Protein AF-S5VP77-F1 (afdb_monomer_lite)

pLDDT: mean 95.28, std 4.76, range [58.53, 98.62]

Secondary structure (DSSP, 8-state):
--HHHHHHHHHHHHHIIIIIIII-PPP-GGGGG--SS-S-HHHHHGGGS-HHHHHHHHHHHHHHHHHHHHHS-TTPBPSS--TTS---BHHHHHHHHHHHHHHHHHHHHHHHHHHH-----

Structure (mmCIF, N/CA/C/O backbone):
data_AF-S5VP77-F1
#
_entry.id   AF-S5VP77-F1
#
loop_
_atom_site.group_PDB
_atom_site.id
_atom_site.type_symbol
_atom_site.label_atom_id
_atom_site.label_alt_id
_atom_site.label_comp_id
_atom_site.label_asym_id
_atom_site.label_entity_id
_atom_site.label_seq_id
_atom_site.pdbx_PDB_ins_code
_atom_site.Cartn_x
_atom_site.Cartn_y
_atom_site.Cartn_z
_atom_site.occupancy
_atom_site.B_iso_or_equiv
_atom_site.auth_seq_id
_atom_site.auth_comp_id
_atom_site.auth_asym_id
_atom_site.auth_atom_id
_atom_site.pdbx_PDB_model_num
ATOM 1 N N . MET A 1 1 ? -0.769 8.161 15.433 1.00 84.38 1 MET A N 1
ATOM 2 C CA . MET A 1 1 ? -1.180 6.932 14.725 1.00 84.38 1 MET A CA 1
ATOM 3 C C . MET A 1 1 ? -2.631 6.644 15.083 1.00 84.38 1 MET A C 1
ATOM 5 O O . MET A 1 1 ? -2.944 6.634 16.266 1.00 84.38 1 MET A O 1
ATOM 9 N N . THR A 1 2 ? -3.516 6.514 14.096 1.00 93.38 2 THR A N 1
ATOM 10 C CA . THR A 1 2 ? -4.961 6.269 14.283 1.00 93.38 2 THR A CA 1
ATOM 11 C C . THR A 1 2 ? -5.399 5.111 13.382 1.00 93.38 2 THR A C 1
ATOM 13 O O . THR A 1 2 ? -4.699 4.808 12.418 1.00 93.38 2 THR A O 1
ATOM 16 N N . ILE A 1 3 ? -6.557 4.489 13.651 1.00 94.19 3 ILE A N 1
ATOM 17 C CA . ILE A 1 3 ? -7.118 3.436 12.778 1.00 94.19 3 ILE A CA 1
ATOM 18 C C . ILE A 1 3 ? -7.300 3.964 11.348 1.00 94.19 3 ILE A C 1
ATOM 20 O O . ILE A 1 3 ? -6.833 3.340 10.399 1.00 94.19 3 ILE A O 1
ATOM 24 N N . CYS A 1 4 ? -7.907 5.147 11.191 1.00 96.00 4 CYS A N 1
ATOM 25 C CA . CYS A 1 4 ? -8.087 5.775 9.880 1.00 96.00 4 CYS A CA 1
ATOM 26 C C . CYS A 1 4 ? -6.748 6.044 9.180 1.00 96.00 4 CYS A C 1
ATOM 28 O O . CYS A 1 4 ? -6.612 5.750 7.996 1.00 96.00 4 CYS A O 1
ATOM 30 N N . GLY A 1 5 ? -5.751 6.556 9.910 1.00 96.25 5 GLY A N 1
ATOM 31 C CA . GLY A 1 5 ? -4.417 6.813 9.366 1.00 96.25 5 GLY A CA 1
ATOM 32 C C . GLY A 1 5 ? -3.724 5.541 8.883 1.00 96.25 5 GLY A C 1
ATOM 33 O O . GLY A 1 5 ? -3.148 5.544 7.803 1.00 96.25 5 GLY A O 1
ATOM 34 N N . LEU A 1 6 ? -3.834 4.438 9.630 1.00 96.19 6 LEU A N 1
ATOM 35 C CA . LEU A 1 6 ? -3.260 3.146 9.244 1.00 96.19 6 LEU A CA 1
ATOM 36 C C . LEU A 1 6 ? -3.945 2.553 8.004 1.00 96.19 6 LEU A C 1
ATOM 38 O O . LEU A 1 6 ? -3.256 2.099 7.099 1.00 96.19 6 LEU A O 1
ATOM 42 N N . ILE A 1 7 ? -5.278 2.599 7.920 1.00 96.81 7 ILE A N 1
ATOM 43 C CA . ILE A 1 7 ? -6.014 2.112 6.737 1.00 96.81 7 ILE A CA 1
ATOM 44 C C . ILE A 1 7 ? -5.674 2.952 5.501 1.00 96.81 7 ILE A C 1
ATOM 46 O O . ILE A 1 7 ? -5.415 2.405 4.431 1.00 96.81 7 ILE A O 1
ATOM 50 N N . SER A 1 8 ? -5.629 4.278 5.656 1.00 97.50 8 SER A N 1
ATOM 51 C CA . SER A 1 8 ? -5.218 5.192 4.587 1.00 97.50 8 SER A CA 1
ATOM 52 C C . SER A 1 8 ? -3.795 4.892 4.116 1.00 97.50 8 SER A C 1
ATOM 54 O O . SER A 1 8 ? -3.564 4.739 2.918 1.00 97.50 8 SER A O 1
ATOM 56 N N . HIS A 1 9 ? -2.858 4.713 5.049 1.00 97.25 9 HIS A N 1
ATOM 57 C CA . HIS A 1 9 ? -1.481 4.362 4.726 1.00 97.25 9 HIS A CA 1
ATOM 58 C C . HIS A 1 9 ? -1.383 3.053 3.941 1.00 97.25 9 HIS A C 1
ATOM 60 O O . HIS A 1 9 ? -0.758 3.030 2.887 1.00 97.25 9 HIS A O 1
ATOM 66 N N . LEU A 1 10 ? -2.062 1.986 4.376 1.00 97.12 10 LEU A N 1
ATOM 67 C CA . LEU A 1 10 ? -2.054 0.704 3.662 1.00 97.12 10 LEU A CA 1
ATOM 68 C C . LEU A 1 10 ? -2.572 0.823 2.221 1.00 97.12 10 LEU A C 1
ATOM 70 O O . LEU A 1 10 ? -2.020 0.220 1.301 1.00 97.12 10 LEU A O 1
ATOM 74 N N . ARG A 1 11 ? -3.585 1.661 1.995 1.00 97.56 11 ARG A N 1
ATOM 75 C CA . ARG A 1 11 ? -4.072 1.967 0.646 1.00 97.56 11 ARG A CA 1
ATOM 76 C C . ARG A 1 11 ? -3.022 2.703 -0.187 1.00 97.56 11 ARG A C 1
ATOM 78 O O . ARG A 1 11 ? -2.830 2.389 -1.361 1.00 97.56 11 ARG A O 1
ATOM 85 N N . TRP A 1 12 ? -2.365 3.714 0.371 1.00 97.69 12 TRP A N 1
ATOM 86 C CA . TRP A 1 12 ? -1.416 4.537 -0.384 1.00 97.69 12 TRP A CA 1
ATOM 87 C C . TRP A 1 12 ? -0.042 3.887 -0.555 1.00 97.69 12 TRP A C 1
ATOM 89 O O . TRP A 1 12 ? 0.571 4.101 -1.597 1.00 97.69 12 TRP A O 1
ATOM 99 N N . VAL A 1 13 ? 0.402 3.027 0.363 1.00 97.00 13 VAL A N 1
ATOM 100 C CA . VAL A 1 13 ? 1.641 2.250 0.206 1.00 97.00 13 VAL A CA 1
ATOM 101 C C . VAL A 1 13 ? 1.491 1.197 -0.898 1.00 97.00 13 VAL A C 1
ATOM 103 O O . VAL A 1 13 ? 2.396 1.049 -1.719 1.00 97.00 13 VAL A O 1
ATOM 106 N N . GLU A 1 14 ? 0.318 0.554 -1.022 1.00 97.50 14 GLU A N 1
ATOM 107 C CA . GLU A 1 14 ? 0.004 -0.288 -2.185 1.00 97.50 14 GLU A CA 1
ATOM 108 C C . GLU A 1 14 ? 0.042 0.533 -3.479 1.00 97.50 14 GLU A C 1
ATOM 110 O O . GLU A 1 14 ? 0.659 0.110 -4.455 1.00 97.50 14 GLU A O 1
ATOM 115 N N . HIS A 1 15 ? -0.569 1.723 -3.492 1.00 97.50 15 HIS A N 1
ATOM 116 C CA . HIS A 1 15 ? -0.524 2.604 -4.662 1.00 97.50 15 HIS A CA 1
ATOM 117 C C . HIS A 1 15 ? 0.906 3.002 -5.039 1.00 97.50 15 HIS A C 1
ATOM 119 O O . HIS A 1 15 ? 1.289 2.921 -6.206 1.00 97.50 15 HIS A O 1
ATOM 125 N N . HIS A 1 16 ? 1.709 3.400 -4.055 1.00 97.56 16 HIS A N 1
ATOM 126 C CA . HIS A 1 16 ? 3.087 3.810 -4.268 1.00 97.56 16 HIS A CA 1
ATOM 127 C C . HIS A 1 16 ? 3.901 2.688 -4.912 1.00 97.56 16 HIS A C 1
ATOM 129 O O . HIS A 1 16 ? 4.509 2.874 -5.963 1.00 97.56 16 HIS A O 1
ATOM 135 N N . TRP A 1 17 ? 3.883 1.490 -4.337 1.00 97.81 17 TRP A N 1
ATOM 136 C CA . TRP A 1 17 ? 4.730 0.413 -4.836 1.00 97.81 17 TRP A CA 1
ATOM 137 C C . TRP A 1 17 ? 4.259 -0.175 -6.167 1.00 97.81 17 TRP A C 1
ATOM 139 O O . TRP A 1 17 ? 5.084 -0.561 -6.997 1.00 97.81 17 TRP A O 1
ATOM 149 N N . VAL A 1 18 ? 2.949 -0.209 -6.401 1.00 96.56 18 VAL A N 1
ATOM 150 C CA . VAL A 1 18 ? 2.362 -0.817 -7.599 1.00 96.56 18 VAL A CA 1
ATOM 151 C C . VAL A 1 18 ? 2.295 0.180 -8.753 1.00 96.56 18 VAL A C 1
ATOM 153 O O . VAL A 1 18 ? 2.856 -0.063 -9.820 1.00 96.56 18 VAL A O 1
ATOM 156 N N . GLN A 1 19 ? 1.626 1.315 -8.565 1.00 97.00 19 GLN A N 1
ATOM 157 C CA . GLN A 1 19 ? 1.469 2.309 -9.625 1.00 97.00 19 GLN A CA 1
ATOM 158 C C . GLN A 1 19 ? 2.737 3.145 -9.801 1.00 97.00 19 GLN A C 1
ATOM 160 O O . 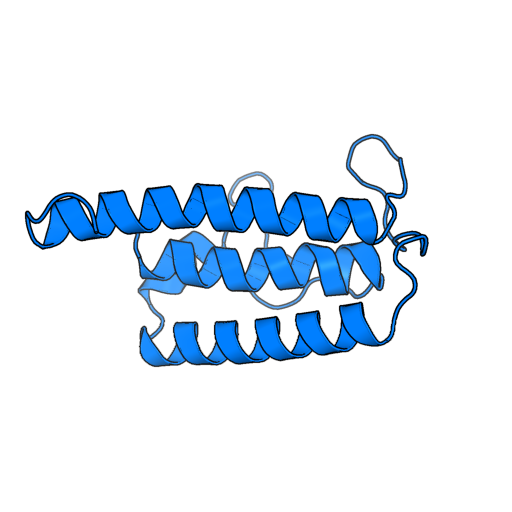GLN A 1 19 ? 3.281 3.222 -10.903 1.00 97.00 19 GLN A O 1
ATOM 165 N N . VAL A 1 20 ? 3.242 3.746 -8.724 1.00 97.56 20 VAL A N 1
ATOM 166 C CA . VAL A 1 20 ? 4.332 4.723 -8.848 1.00 97.56 20 VAL A CA 1
ATOM 167 C C . VAL A 1 20 ? 5.654 4.024 -9.146 1.00 97.56 20 VAL A C 1
ATOM 169 O O . VAL A 1 20 ? 6.306 4.322 -10.146 1.00 97.56 20 VAL A O 1
ATOM 172 N N . MET A 1 21 ? 6.039 3.052 -8.322 1.00 98.12 21 MET A N 1
ATOM 173 C CA . MET A 1 21 ? 7.335 2.387 -8.434 1.00 98.12 21 MET A CA 1
ATOM 174 C C . MET A 1 21 ? 7.355 1.356 -9.560 1.00 98.12 21 MET A C 1
ATOM 176 O O . MET A 1 21 ? 8.192 1.444 -10.465 1.00 98.12 21 MET A O 1
ATOM 180 N N . PHE A 1 22 ? 6.433 0.388 -9.531 1.00 98.25 22 PHE A N 1
ATOM 181 C CA . PHE A 1 22 ? 6.441 -0.711 -10.490 1.00 98.25 22 PHE A CA 1
ATOM 182 C C . PHE A 1 22 ? 5.997 -0.281 -11.893 1.00 98.25 22 PHE A C 1
ATOM 184 O O . PHE A 1 22 ? 6.745 -0.525 -12.839 1.00 98.25 22 PHE A O 1
ATOM 191 N N . LEU A 1 23 ? 4.855 0.402 -12.046 1.00 97.31 23 LEU A N 1
ATOM 192 C CA . LEU A 1 23 ? 4.367 0.864 -13.357 1.00 97.31 23 LEU A CA 1
ATOM 193 C C . LEU A 1 23 ? 4.989 2.183 -13.837 1.00 97.31 23 LEU A C 1
ATOM 195 O O . LEU A 1 23 ? 4.958 2.464 -15.037 1.00 97.31 23 LEU A O 1
ATOM 199 N N . GLY A 1 24 ? 5.583 2.974 -12.943 1.00 97.88 24 GLY A N 1
ATOM 200 C CA . GLY A 1 24 ? 6.176 4.264 -13.294 1.00 97.88 24 GLY A CA 1
ATOM 201 C C . GLY A 1 24 ? 5.171 5.410 -13.400 1.00 97.88 24 GLY A C 1
ATOM 202 O O . GLY A 1 24 ? 5.541 6.474 -13.893 1.00 97.88 24 GLY A O 1
ATOM 203 N N . GLU A 1 25 ? 3.930 5.221 -12.946 1.00 97.56 25 GLU A N 1
ATOM 204 C CA . GLU A 1 25 ? 2.914 6.279 -12.901 1.00 97.56 25 GLU A CA 1
ATOM 205 C C . GLU A 1 25 ? 3.376 7.429 -11.984 1.00 97.56 25 GLU A C 1
ATOM 207 O O . GLU A 1 25 ? 4.269 7.262 -11.147 1.00 97.56 25 GLU A O 1
ATOM 212 N N . GLU A 1 26 ? 2.817 8.622 -12.171 1.00 97.31 26 GLU A N 1
ATOM 213 C CA . GLU A 1 26 ? 3.051 9.731 -11.241 1.00 97.31 26 GLU A CA 1
ATOM 214 C C . GLU A 1 26 ? 2.275 9.500 -9.935 1.00 97.31 26 GLU A C 1
ATOM 216 O O . GLU A 1 26 ? 1.196 8.904 -9.970 1.00 97.31 26 GLU A O 1
ATOM 221 N N . PRO A 1 27 ? 2.798 9.948 -8.778 1.00 95.25 27 PRO A N 1
ATOM 222 C CA . 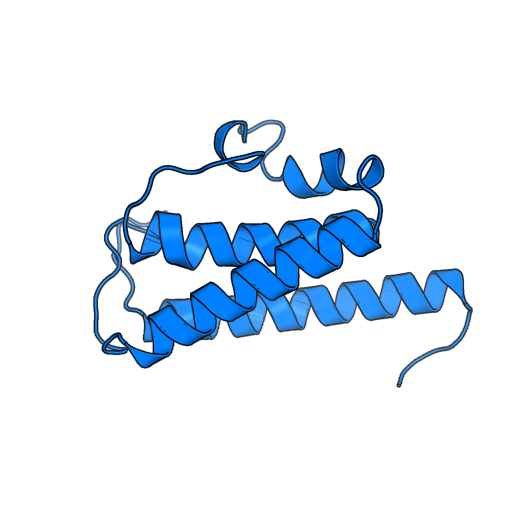PRO A 1 27 ? 2.065 9.865 -7.525 1.00 95.25 27 PRO A CA 1
ATOM 223 C C . PRO A 1 27 ? 0.801 10.724 -7.581 1.00 95.25 27 PRO A C 1
ATOM 225 O O . PRO A 1 27 ? 0.797 11.835 -8.113 1.00 95.25 27 PRO A O 1
ATOM 228 N N . GLU A 1 28 ? -0.270 10.218 -6.980 1.00 94.12 28 GLU A N 1
ATOM 229 C CA . GLU A 1 28 ? -1.561 10.900 -6.907 1.00 94.12 28 GLU A CA 1
ATOM 230 C C . GLU A 1 28 ? -1.983 11.159 -5.455 1.00 94.12 28 GLU A C 1
ATOM 232 O O . GLU A 1 28 ? -1.385 10.657 -4.500 1.00 94.12 28 GLU A O 1
ATOM 237 N N . GLY A 1 29 ? -3.050 11.945 -5.286 1.00 93.88 29 GLY A N 1
ATOM 238 C CA . GLY A 1 29 ? -3.673 12.197 -3.986 1.00 93.88 29 GLY A CA 1
ATOM 239 C C . GLY A 1 29 ? -2.692 12.755 -2.946 1.00 93.88 29 GLY A C 1
ATOM 240 O O . GLY A 1 29 ? -1.909 13.643 -3.283 1.00 93.88 29 GLY A O 1
ATOM 241 N N . PRO A 1 30 ? -2.722 12.278 -1.687 1.00 93.50 30 PRO A N 1
ATOM 242 C CA . PRO A 1 30 ? -1.830 12.759 -0.638 1.00 93.50 30 PRO A CA 1
ATOM 243 C C . PRO A 1 30 ? -0.346 12.579 -0.975 1.00 93.50 30 PRO A C 1
ATOM 245 O O . PRO A 1 30 ? 0.440 13.474 -0.677 1.00 93.50 30 PRO A O 1
ATOM 248 N N . LEU A 1 31 ? 0.044 11.497 -1.662 1.00 92.94 31 LEU A N 1
ATOM 249 C CA . LEU A 1 31 ? 1.452 11.260 -2.008 1.00 92.94 31 LEU A CA 1
ATOM 250 C C . LEU A 1 31 ? 2.010 12.305 -2.980 1.00 92.94 31 LEU A C 1
ATOM 252 O O . LEU A 1 31 ? 3.200 12.597 -2.941 1.00 92.94 31 LEU A O 1
ATOM 256 N N . ALA A 1 32 ? 1.163 12.919 -3.812 1.00 94.75 32 ALA A N 1
ATOM 257 C CA . ALA A 1 32 ? 1.569 14.032 -4.675 1.00 94.75 32 ALA A CA 1
ATOM 258 C C . ALA A 1 32 ? 1.942 15.303 -3.884 1.00 94.75 32 ALA A C 1
ATOM 260 O O . ALA A 1 32 ? 2.517 16.236 -4.441 1.00 94.75 32 ALA A O 1
ATOM 261 N N . THR A 1 33 ? 1.587 15.354 -2.598 1.00 92.88 33 THR A N 1
ATOM 262 C CA . THR A 1 33 ? 1.841 16.483 -1.693 1.00 92.88 33 THR A CA 1
ATOM 263 C C . THR A 1 33 ? 2.839 16.160 -0.582 1.00 92.88 33 THR A C 1
ATOM 265 O O . THR A 1 33 ? 3.056 17.009 0.279 1.00 92.88 33 THR A O 1
ATOM 268 N N . ALA A 1 34 ? 3.432 14.962 -0.592 1.00 92.81 34 ALA A N 1
ATOM 269 C CA . ALA A 1 34 ? 4.422 14.555 0.396 1.00 92.81 34 ALA A CA 1
ATOM 270 C C . ALA A 1 34 ? 5.682 15.430 0.307 1.00 92.81 34 ALA A C 1
ATOM 272 O O . ALA A 1 34 ? 6.146 15.778 -0.783 1.00 92.81 34 ALA A O 1
ATOM 273 N N . THR A 1 35 ? 6.232 15.790 1.462 1.00 93.31 35 THR A N 1
ATOM 274 C CA . THR A 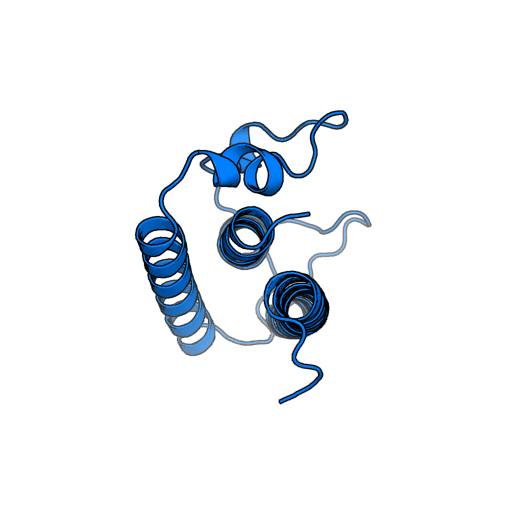1 35 ? 7.456 16.592 1.592 1.00 93.31 35 THR A CA 1
ATOM 275 C C . THR A 1 35 ? 8.374 15.984 2.648 1.00 93.31 35 THR A C 1
ATOM 277 O O . THR A 1 35 ? 7.963 15.101 3.392 1.00 93.31 35 THR A O 1
ATOM 280 N N . ASP A 1 36 ? 9.608 16.481 2.763 1.00 91.31 36 ASP A N 1
ATOM 281 C CA . ASP A 1 36 ? 10.525 16.032 3.823 1.00 91.31 36 ASP A CA 1
ATOM 282 C C . ASP A 1 36 ? 9.977 16.317 5.239 1.00 91.31 36 ASP A C 1
ATOM 284 O O . ASP A 1 36 ? 10.266 15.574 6.176 1.00 91.31 36 ASP A O 1
ATOM 288 N N . ASP A 1 37 ? 9.164 17.370 5.392 1.00 93.25 37 ASP A N 1
ATOM 289 C CA . ASP A 1 37 ? 8.548 17.764 6.668 1.00 93.25 37 ASP A CA 1
ATOM 290 C C . ASP A 1 37 ? 7.209 17.042 6.949 1.00 93.25 37 ASP A C 1
ATOM 292 O O . ASP A 1 37 ? 6.783 16.968 8.103 1.00 93.25 37 ASP A O 1
ATOM 296 N N . ASP A 1 38 ? 6.535 16.518 5.917 1.00 90.62 38 ASP A N 1
ATOM 297 C CA . ASP A 1 38 ? 5.304 15.712 6.008 1.00 90.62 38 ASP A CA 1
ATOM 298 C C . ASP A 1 38 ? 5.384 14.559 4.985 1.00 90.62 38 ASP A C 1
ATOM 300 O O . ASP A 1 38 ? 4.807 14.659 3.895 1.00 90.62 38 ASP A O 1
ATOM 304 N N . PRO A 1 39 ? 6.159 13.496 5.283 1.00 89.88 39 PRO A N 1
ATOM 305 C CA . PRO A 1 39 ? 6.407 12.413 4.329 1.00 89.88 39 PRO A CA 1
ATOM 306 C C . PRO A 1 39 ? 5.202 11.480 4.150 1.00 89.88 39 PRO A C 1
ATOM 308 O O . PRO A 1 39 ? 5.070 10.875 3.090 1.00 89.88 39 PRO A O 1
ATOM 311 N N . ASP A 1 40 ? 4.308 11.421 5.145 1.00 91.44 40 ASP A N 1
ATOM 312 C CA . ASP A 1 40 ? 3.137 10.531 5.184 1.00 91.44 40 ASP A CA 1
ATOM 313 C C . ASP A 1 40 ? 1.816 11.331 5.334 1.00 91.44 40 ASP A C 1
ATOM 315 O O . ASP A 1 40 ? 1.043 11.137 6.291 1.00 91.44 40 ASP A O 1
ATOM 319 N N . PRO A 1 41 ? 1.514 12.273 4.418 1.00 94.00 41 PRO A N 1
ATOM 320 C CA . PRO A 1 41 ? 0.350 13.153 4.536 1.00 94.00 41 PRO A CA 1
ATOM 321 C C . PRO A 1 41 ? -0.975 12.374 4.522 1.00 94.00 41 PRO A C 1
ATOM 323 O O . PRO A 1 41 ? -1.989 12.831 5.068 1.00 94.00 41 PRO A O 1
ATOM 326 N N . GLU A 1 42 ? -0.997 11.176 3.937 1.00 94.62 42 GLU A N 1
ATOM 327 C CA . GLU A 1 42 ? -2.146 10.278 3.945 1.00 94.62 42 GLU A CA 1
ATOM 328 C C . GLU A 1 42 ? -2.506 9.784 5.346 1.00 94.62 42 GLU A C 1
ATOM 330 O O . GLU A 1 42 ? -3.688 9.558 5.613 1.00 94.62 42 GLU A O 1
ATOM 335 N N . MET A 1 43 ? -1.531 9.633 6.251 1.00 94.12 43 MET A N 1
ATOM 336 C CA . MET A 1 43 ? -1.805 9.230 7.630 1.00 94.12 43 MET A CA 1
ATOM 337 C C . MET A 1 43 ? -2.503 10.351 8.393 1.00 94.12 43 MET A C 1
ATOM 339 O O . MET A 1 43 ? -3.418 10.103 9.184 1.00 94.12 43 MET A O 1
ATOM 343 N N . ARG A 1 44 ? -2.066 11.593 8.162 1.00 90.00 44 ARG A N 1
ATOM 344 C CA . ARG A 1 44 ? -2.570 12.778 8.859 1.00 90.00 44 ARG A CA 1
ATOM 345 C C . ARG A 1 44 ? -3.957 13.180 8.370 1.00 90.00 44 ARG A C 1
ATOM 347 O O . ARG A 1 44 ? -4.819 13.482 9.186 1.00 90.00 44 ARG A O 1
ATOM 354 N N . THR A 1 45 ? -4.175 13.188 7.058 1.00 91.75 45 THR A N 1
ATOM 355 C CA . THR A 1 45 ? -5.430 13.663 6.441 1.00 91.75 45 THR A CA 1
ATOM 356 C C . THR A 1 45 ? -6.589 12.670 6.565 1.00 91.75 45 THR A C 1
ATOM 358 O O . THR A 1 45 ? -7.750 13.066 6.498 1.00 91.75 45 THR A O 1
ATOM 361 N N . ALA A 1 46 ? -6.304 11.391 6.823 1.00 93.81 46 ALA A N 1
ATOM 362 C CA . ALA A 1 46 ? -7.322 10.347 6.942 1.00 93.81 46 ALA A CA 1
ATOM 363 C C . ALA A 1 46 ? -8.316 10.541 8.095 1.00 93.81 46 ALA A C 1
ATOM 365 O O . ALA A 1 46 ? -9.403 9.971 8.062 1.00 93.81 46 ALA A O 1
ATOM 366 N N . VAL A 1 47 ? -7.961 11.310 9.129 1.00 90.19 47 VAL A N 1
ATOM 367 C CA . VAL A 1 47 ? -8.838 11.529 10.295 1.00 90.19 47 VAL A CA 1
ATOM 368 C C . VAL A 1 47 ? -10.115 12.294 9.942 1.00 90.19 47 VAL A C 1
ATOM 370 O O . VAL A 1 47 ? -11.121 12.135 10.629 1.00 90.19 47 VAL A O 1
ATOM 373 N N . ASP A 1 48 ? -10.090 13.062 8.851 1.00 92.50 48 ASP A N 1
ATOM 374 C CA . ASP A 1 48 ? -11.230 13.837 8.353 1.00 92.50 48 ASP A CA 1
ATOM 375 C C . ASP A 1 48 ? -12.073 13.056 7.325 1.00 92.50 48 ASP A C 1
ATOM 377 O O . ASP A 1 48 ? -13.074 13.559 6.809 1.00 92.50 48 ASP A O 1
ATOM 381 N N . VAL A 1 49 ? -11.686 11.813 7.012 1.00 94.62 49 VAL A N 1
ATOM 382 C CA . VAL A 1 49 ? -12.361 10.957 6.032 1.00 94.62 49 VAL A CA 1
ATOM 383 C C . VAL A 1 49 ? -13.208 9.901 6.754 1.00 94.62 49 VAL A C 1
ATOM 385 O O . VAL A 1 49 ? -12.710 9.211 7.645 1.00 94.62 49 VAL A O 1
ATOM 388 N N . PRO A 1 50 ? -14.486 9.706 6.370 1.00 96.81 50 PRO A N 1
ATOM 389 C CA . PRO A 1 50 ? -15.309 8.649 6.948 1.00 96.81 50 PRO A CA 1
ATOM 390 C C . PRO A 1 50 ? -14.682 7.260 6.766 1.00 96.81 50 PRO A C 1
ATOM 392 O O . PRO A 1 50 ? -14.341 6.871 5.649 1.00 96.81 50 PRO A O 1
ATOM 395 N N . LEU A 1 51 ? -14.616 6.472 7.843 1.00 95.44 51 LEU A N 1
ATOM 396 C CA . LEU A 1 51 ? -14.026 5.127 7.829 1.00 95.44 51 LEU A CA 1
ATOM 397 C C . LEU A 1 51 ? -14.572 4.204 6.715 1.00 95.44 51 LEU A C 1
ATOM 399 O O . LEU A 1 51 ? -13.758 3.574 6.043 1.00 95.44 51 LEU A O 1
ATOM 403 N N . PRO A 1 52 ? -15.894 4.138 6.434 1.00 98.12 52 PRO A N 1
ATOM 404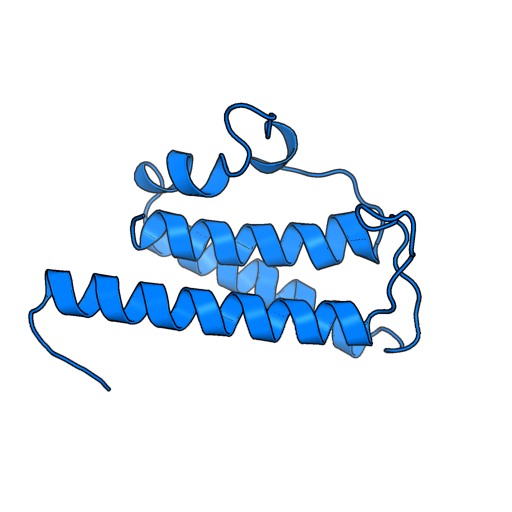 C CA . PRO A 1 52 ? -16.403 3.304 5.342 1.00 98.12 52 PRO A CA 1
ATOM 405 C C . PRO A 1 52 ? -15.836 3.680 3.969 1.00 98.12 52 PRO A C 1
ATOM 407 O O . PRO A 1 52 ? -15.671 2.816 3.115 1.00 98.12 52 PRO A O 1
ATOM 410 N N . ARG A 1 53 ? -15.514 4.962 3.760 1.00 97.94 53 ARG A N 1
ATOM 411 C CA . ARG A 1 53 ? -14.891 5.427 2.521 1.00 97.94 53 ARG A CA 1
ATOM 412 C C . ARG A 1 53 ? -13.439 4.962 2.429 1.00 97.94 53 ARG A C 1
ATOM 414 O O . ARG A 1 53 ? -13.055 4.458 1.384 1.00 97.94 53 ARG A O 1
ATOM 421 N N . LEU A 1 54 ? -12.669 5.074 3.512 1.00 97.81 54 LEU A N 1
ATOM 422 C CA . LEU A 1 54 ? -11.284 4.588 3.552 1.00 97.81 54 LEU A CA 1
ATOM 423 C C . LEU A 1 54 ? -11.202 3.081 3.280 1.00 97.81 54 LEU A C 1
ATOM 425 O O . LEU A 1 54 ? -10.351 2.640 2.516 1.00 97.81 54 LEU A O 1
ATOM 429 N N . LEU A 1 55 ? -12.113 2.299 3.868 1.00 98.06 55 LEU A N 1
ATOM 430 C CA . LEU A 1 55 ? -12.196 0.857 3.629 1.00 98.06 55 LEU A CA 1
ATOM 431 C C . LEU A 1 55 ? -12.529 0.542 2.166 1.00 98.06 55 LEU A C 1
ATOM 433 O O . LEU A 1 55 ? -11.845 -0.275 1.558 1.00 98.06 55 LEU A O 1
ATOM 437 N N . ALA A 1 56 ? -13.517 1.225 1.581 1.00 98.50 56 ALA A N 1
ATOM 438 C CA . ALA A 1 56 ? -13.877 1.032 0.177 1.00 98.50 56 ALA A CA 1
ATOM 439 C C . ALA A 1 56 ? -12.728 1.403 -0.780 1.00 98.50 56 ALA A C 1
ATOM 441 O O . ALA A 1 56 ? -12.439 0.662 -1.717 1.00 98.50 56 ALA A O 1
ATOM 442 N N . GLU A 1 57 ? -12.037 2.519 -0.524 1.00 97.69 57 GLU A N 1
ATOM 443 C CA . GLU A 1 57 ? -10.868 2.942 -1.306 1.00 97.69 57 GLU A CA 1
ATOM 444 C C . GLU A 1 57 ? -9.703 1.948 -1.165 1.00 97.69 57 GLU A C 1
ATOM 446 O O . GLU A 1 57 ? -8.978 1.708 -2.135 1.00 97.69 57 GLU A O 1
ATOM 451 N N . TYR A 1 58 ? -9.522 1.344 0.016 1.00 97.94 58 TYR A N 1
ATOM 452 C CA . TYR A 1 58 ? -8.512 0.308 0.215 1.00 97.94 58 TYR A CA 1
ATOM 453 C C . TYR A 1 58 ? -8.867 -0.995 -0.516 1.00 97.94 58 TYR A C 1
ATOM 455 O O . TYR A 1 58 ? -8.023 -1.563 -1.206 1.00 97.94 58 TYR A O 1
ATOM 463 N N . GLU A 1 59 ? -10.121 -1.444 -0.440 1.00 98.44 59 GLU A N 1
ATOM 464 C CA . GLU A 1 59 ? -10.599 -2.627 -1.166 1.00 98.44 59 GLU A CA 1
ATOM 465 C C . GLU A 1 59 ? -10.450 -2.473 -2.686 1.00 98.44 59 GLU A C 1
ATOM 467 O O . GLU A 1 59 ? -9.999 -3.402 -3.364 1.00 98.44 59 GLU A O 1
ATOM 472 N N . GLU A 1 60 ? -10.779 -1.297 -3.227 1.00 98.19 60 GLU A N 1
ATOM 473 C CA . GLU A 1 60 ? -10.608 -0.988 -4.648 1.00 98.19 60 GLU A CA 1
ATOM 474 C C . GLU A 1 60 ? -9.135 -1.079 -5.071 1.00 98.19 60 GLU A C 1
ATOM 476 O O . GLU A 1 60 ? -8.806 -1.725 -6.077 1.00 98.19 60 GLU A O 1
ATOM 481 N N . GLN A 1 61 ? -8.242 -0.477 -4.283 1.00 97.56 61 GLN A N 1
ATOM 482 C CA . GLN A 1 61 ? -6.807 -0.509 -4.538 1.00 97.56 61 GLN A CA 1
ATOM 483 C C . GLN A 1 61 ? -6.253 -1.940 -4.452 1.00 97.56 61 GLN A C 1
ATOM 485 O O . GLN A 1 61 ? -5.550 -2.374 -5.369 1.00 97.56 61 GLN A O 1
ATOM 490 N N . SER A 1 62 ? -6.664 -2.717 -3.447 1.00 97.38 62 SER A N 1
ATOM 491 C CA . SER A 1 62 ? -6.265 -4.120 -3.302 1.00 97.38 62 SER A CA 1
ATOM 492 C C . SER A 1 62 ? -6.750 -4.970 -4.481 1.00 97.38 62 SER A C 1
ATOM 494 O O . SER A 1 62 ? -6.023 -5.823 -4.997 1.00 97.38 62 SER A O 1
ATOM 496 N N . ALA A 1 63 ? -7.960 -4.716 -4.990 1.00 98.00 63 ALA A N 1
ATOM 497 C CA . ALA A 1 63 ? -8.466 -5.387 -6.185 1.00 98.00 63 ALA A CA 1
ATOM 498 C C . ALA A 1 63 ? -7.648 -5.038 -7.443 1.00 98.00 63 ALA A C 1
ATOM 500 O O . ALA A 1 63 ? -7.417 -5.913 -8.283 1.00 98.00 63 ALA A O 1
ATOM 501 N N . ARG A 1 64 ? -7.184 -3.786 -7.585 1.00 95.50 64 ARG A N 1
ATOM 502 C CA . ARG A 1 64 ? -6.276 -3.377 -8.673 1.00 95.50 64 ARG A CA 1
ATOM 503 C C . ARG A 1 64 ? -4.914 -4.059 -8.541 1.00 95.50 64 ARG A C 1
ATOM 505 O O . ARG A 1 64 ? -4.446 -4.619 -9.530 1.00 95.50 64 ARG A O 1
ATOM 512 N N . TYR A 1 65 ? -4.335 -4.078 -7.341 1.00 96.06 65 TYR A N 1
ATOM 513 C CA . TYR A 1 65 ? -3.086 -4.783 -7.043 1.00 96.06 65 TYR A CA 1
ATOM 514 C C . TYR A 1 65 ? -3.163 -6.268 -7.423 1.00 96.06 65 TYR A C 1
ATOM 516 O O . TYR A 1 65 ? -2.312 -6.756 -8.165 1.00 96.06 65 TYR A O 1
ATOM 524 N N . ARG A 1 66 ? -4.222 -6.978 -7.008 1.00 96.81 66 ARG A N 1
ATOM 525 C CA . ARG A 1 66 ? -4.404 -8.406 -7.331 1.00 96.81 66 ARG A CA 1
ATOM 526 C C . ARG A 1 66 ? -4.453 -8.676 -8.833 1.00 96.81 66 ARG A C 1
ATOM 528 O O . ARG A 1 66 ? -3.842 -9.639 -9.284 1.00 96.81 66 ARG A O 1
ATOM 535 N N . ARG A 1 67 ? -5.165 -7.840 -9.601 1.00 96.94 67 ARG A N 1
ATOM 536 C CA . ARG A 1 67 ? -5.201 -7.953 -11.070 1.00 96.94 67 ARG A CA 1
ATOM 537 C C . ARG A 1 67 ? -3.815 -7.740 -11.671 1.00 96.94 67 ARG A C 1
ATOM 539 O O . ARG A 1 67 ? -3.370 -8.561 -12.458 1.00 96.94 67 ARG A O 1
ATOM 546 N N . LEU A 1 68 ? -3.112 -6.694 -11.238 1.00 94.50 68 LEU A N 1
ATOM 547 C CA . LEU A 1 68 ? -1.775 -6.396 -11.744 1.00 94.50 68 LEU A CA 1
ATOM 548 C C . LEU A 1 68 ? -0.789 -7.540 -11.497 1.00 94.50 68 LEU A C 1
ATOM 550 O O . LEU A 1 68 ? -0.056 -7.913 -12.409 1.00 94.50 68 LEU A O 1
ATOM 554 N N . VAL A 1 69 ? 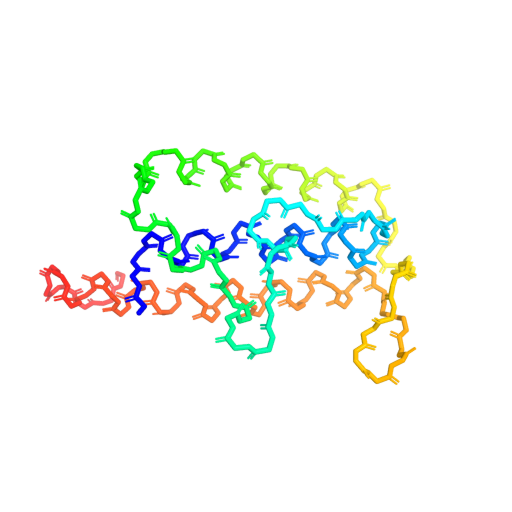-0.780 -8.102 -10.286 1.00 94.81 69 VAL A N 1
ATOM 555 C CA . VAL A 1 69 ? 0.113 -9.218 -9.948 1.00 94.81 69 VAL A CA 1
ATOM 556 C C . VAL A 1 69 ? -0.236 -10.467 -10.753 1.00 94.81 69 VAL A C 1
ATOM 558 O O . VAL A 1 69 ? 0.669 -11.167 -11.1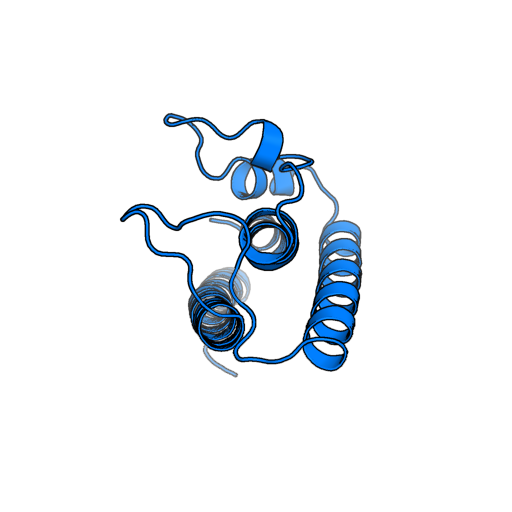89 1.00 94.81 69 VAL A O 1
ATOM 561 N N . ALA A 1 70 ? -1.523 -10.742 -10.979 1.00 96.69 70 ALA A N 1
ATOM 562 C CA . ALA A 1 70 ? -1.955 -11.887 -11.779 1.00 96.69 70 ALA A CA 1
ATOM 563 C C . ALA A 1 70 ? -1.568 -11.766 -13.266 1.00 96.69 70 ALA A C 1
ATOM 565 O O . ALA A 1 70 ? -1.283 -12.780 -13.900 1.00 96.69 70 ALA A O 1
ATOM 566 N N . ASP A 1 71 ? -1.537 -10.542 -13.799 1.00 96.75 71 ASP A N 1
ATOM 567 C CA . ASP A 1 71 ? -1.261 -10.262 -15.213 1.00 96.75 71 ASP A CA 1
ATOM 568 C C . ASP A 1 71 ? 0.233 -10.002 -15.514 1.00 96.75 71 ASP A C 1
ATOM 570 O O . ASP A 1 71 ? 0.597 -9.772 -16.669 1.00 96.75 71 ASP A O 1
ATOM 574 N N . SER A 1 72 ? 1.108 -10.027 -14.500 1.00 96.31 72 SER A N 1
ATOM 575 C CA . SER A 1 72 ? 2.531 -9.670 -14.621 1.00 96.31 72 SER A CA 1
ATOM 576 C C . SER A 1 72 ? 3.469 -10.825 -14.255 1.00 96.31 72 SER A C 1
ATOM 578 O O . SER A 1 72 ? 3.173 -11.633 -13.379 1.00 96.31 72 SER A O 1
ATOM 580 N N . ASP A 1 73 ? 4.649 -10.872 -14.881 1.00 97.88 73 ASP A N 1
ATOM 581 C CA . ASP A 1 73 ? 5.724 -11.780 -14.461 1.00 97.88 73 ASP A CA 1
ATOM 582 C C . ASP A 1 73 ? 6.388 -11.249 -13.180 1.00 97.88 73 ASP A C 1
ATOM 584 O O . ASP A 1 73 ? 6.733 -10.066 -13.105 1.00 97.88 73 ASP A O 1
ATOM 588 N N . LEU A 1 74 ? 6.601 -12.122 -12.192 1.00 97.88 74 LEU A N 1
ATOM 589 C CA . LEU A 1 74 ? 7.262 -11.791 -10.929 1.00 97.88 74 LEU A CA 1
ATOM 590 C C . LEU A 1 74 ? 8.709 -11.310 -11.113 1.00 97.88 74 LEU A C 1
ATOM 592 O O . LEU A 1 74 ? 9.198 -10.564 -10.267 1.00 97.88 74 LEU A O 1
ATOM 596 N N . ASP A 1 75 ? 9.372 -11.697 -12.205 1.00 98.38 75 ASP A N 1
ATOM 597 C CA . ASP A 1 75 ? 10.731 -11.246 -12.534 1.00 98.38 75 ASP A CA 1
ATOM 598 C C . ASP A 1 75 ? 10.743 -9.903 -13.304 1.00 98.38 75 ASP A C 1
ATOM 600 O O . ASP A 1 75 ? 11.802 -9.376 -13.654 1.00 98.38 75 ASP A O 1
ATOM 604 N N . SER A 1 76 ? 9.570 -9.307 -13.558 1.00 98.31 76 SER A N 1
ATOM 605 C CA . SER A 1 76 ? 9.462 -7.987 -14.190 1.00 98.31 76 SER A CA 1
ATOM 606 C C . SER A 1 76 ? 10.065 -6.906 -13.303 1.00 98.31 76 SER A C 1
ATOM 608 O O . SER A 1 76 ? 9.780 -6.826 -12.112 1.00 98.31 76 SER A O 1
ATOM 610 N N . THR A 1 77 ? 10.864 -6.030 -13.903 1.00 98.44 77 THR A N 1
ATOM 611 C CA . THR A 1 77 ? 11.570 -4.955 -13.203 1.00 98.44 77 THR A CA 1
ATOM 612 C C . THR A 1 77 ? 10.721 -3.684 -13.092 1.00 98.44 77 THR A C 1
ATOM 614 O O . THR A 1 77 ? 10.140 -3.233 -14.083 1.00 98.44 77 THR A O 1
ATOM 617 N N . ALA A 1 78 ? 10.697 -3.079 -11.901 1.00 98.38 78 ALA A N 1
ATOM 618 C CA . ALA A 1 78 ? 10.036 -1.806 -11.626 1.00 98.38 78 ALA A CA 1
ATOM 619 C C . ALA A 1 78 ? 10.576 -0.666 -12.506 1.00 98.38 78 ALA A C 1
ATOM 621 O O . ALA A 1 78 ? 11.767 -0.613 -12.827 1.00 98.38 78 ALA A O 1
ATOM 622 N N . LYS A 1 79 ? 9.711 0.278 -12.894 1.00 98.50 79 LYS A N 1
ATOM 623 C CA . LYS A 1 79 ? 10.099 1.417 -13.742 1.00 98.50 79 LYS A CA 1
ATOM 624 C C . LYS A 1 79 ? 10.883 2.494 -13.002 1.00 98.50 79 LYS A C 1
ATOM 626 O O . LYS A 1 79 ? 11.707 3.148 -13.638 1.00 98.50 79 LYS A O 1
ATOM 631 N N . ARG A 1 80 ? 10.659 2.681 -11.698 1.00 98.44 80 ARG A N 1
ATOM 632 C CA . ARG A 1 80 ? 11.413 3.640 -10.874 1.00 98.44 80 ARG A CA 1
ATOM 633 C C . ARG A 1 80 ? 12.428 2.917 -9.977 1.00 98.44 80 ARG A C 1
ATOM 635 O O . ARG A 1 80 ? 12.129 1.823 -9.495 1.00 98.44 80 ARG A O 1
ATOM 642 N N . PRO A 1 81 ? 13.614 3.505 -9.746 1.00 98.19 81 PRO A N 1
ATOM 643 C CA . PRO A 1 81 ? 14.587 2.950 -8.818 1.00 98.19 81 PRO A CA 1
ATOM 644 C C . PRO A 1 81 ? 14.193 3.232 -7.364 1.00 98.19 81 PRO A C 1
ATOM 646 O O . PRO A 1 81 ? 13.619 4.277 -7.065 1.00 98.19 81 PRO A O 1
ATOM 649 N N . ILE A 1 82 ? 14.562 2.334 -6.452 1.00 96.88 82 ILE A N 1
ATOM 650 C CA . ILE A 1 82 ? 14.518 2.601 -5.007 1.00 96.88 82 ILE A CA 1
ATOM 651 C C . ILE A 1 82 ? 15.665 3.546 -4.598 1.00 96.88 82 ILE A C 1
ATOM 653 O O . ILE A 1 82 ? 16.525 3.882 -5.412 1.00 96.88 82 ILE A O 1
ATOM 657 N N . GLY A 1 83 ? 15.708 3.961 -3.328 1.00 92.69 83 GLY A N 1
ATOM 658 C CA . GLY A 1 83 ? 16.624 5.007 -2.844 1.00 92.69 83 GLY A CA 1
ATOM 659 C C . GLY A 1 83 ? 18.125 4.771 -3.077 1.00 92.69 83 GLY A C 1
ATOM 660 O O . GLY A 1 83 ? 18.886 5.731 -3.120 1.00 92.69 83 GLY A O 1
ATOM 661 N N . ASP A 1 84 ? 18.564 3.525 -3.275 1.00 96.19 84 ASP A N 1
ATOM 662 C CA . ASP A 1 84 ? 19.959 3.191 -3.609 1.00 96.19 84 ASP A CA 1
ATOM 663 C C . ASP A 1 84 ? 20.233 3.051 -5.121 1.00 96.19 84 ASP A C 1
ATOM 665 O O . ASP A 1 84 ? 21.316 2.627 -5.528 1.00 96.19 84 ASP A O 1
ATOM 669 N N . GLY A 1 85 ? 19.262 3.409 -5.963 1.00 97.56 85 GLY A N 1
ATOM 670 C CA . GLY A 1 85 ? 19.362 3.379 -7.420 1.00 97.56 85 GLY A CA 1
ATOM 671 C C . GLY A 1 85 ? 19.015 2.033 -8.060 1.00 97.56 85 GLY A C 1
ATOM 672 O O . GLY A 1 85 ? 18.958 1.948 -9.288 1.00 97.56 85 GLY A O 1
ATOM 673 N N . ARG A 1 86 ? 18.771 0.970 -7.281 1.00 97.81 86 ARG A N 1
ATOM 674 C CA . ARG A 1 86 ? 18.388 -0.334 -7.842 1.00 97.81 86 ARG A CA 1
ATOM 675 C C . ARG A 1 86 ? 16.959 -0.311 -8.369 1.00 97.81 86 ARG A C 1
ATOM 677 O O . ARG A 1 86 ? 16.070 0.280 -7.768 1.00 97.81 86 ARG A O 1
ATOM 684 N N . HIS A 1 87 ? 16.720 -1.044 -9.450 1.00 98.31 87 HIS A N 1
ATOM 685 C CA . HIS A 1 87 ? 15.368 -1.390 -9.868 1.00 98.31 87 HIS A CA 1
ATOM 686 C C . HIS A 1 87 ? 15.044 -2.797 -9.370 1.00 98.31 87 HIS A C 1
ATOM 688 O O . HIS A 1 87 ? 15.697 -3.766 -9.757 1.00 98.31 87 HIS A O 1
ATOM 694 N N . VAL A 1 88 ? 14.069 -2.889 -8.473 1.00 98.50 88 VAL A N 1
ATOM 695 C CA . VAL A 1 88 ? 13.614 -4.150 -7.879 1.00 98.50 88 VAL A CA 1
ATOM 696 C C . VAL A 1 88 ? 12.626 -4.862 -8.804 1.00 98.50 88 VAL A C 1
ATOM 698 O O . VAL A 1 88 ? 11.985 -4.220 -9.639 1.00 98.50 88 VAL A O 1
ATOM 701 N N . ASP A 1 89 ? 12.515 -6.182 -8.685 1.00 98.62 89 ASP A N 1
ATOM 702 C CA . ASP A 1 89 ? 11.514 -6.960 -9.418 1.00 98.62 89 ASP A CA 1
ATOM 703 C C . ASP A 1 89 ? 10.153 -6.975 -8.693 1.00 98.62 89 ASP A C 1
ATOM 705 O O . ASP A 1 89 ? 10.026 -6.559 -7.535 1.00 98.62 89 ASP A O 1
ATOM 709 N N . LEU A 1 90 ? 9.105 -7.433 -9.383 1.00 98.44 90 LEU A N 1
ATOM 710 C CA . LEU A 1 90 ? 7.760 -7.526 -8.814 1.00 98.44 90 LEU A CA 1
ATOM 711 C C . LEU A 1 90 ? 7.717 -8.483 -7.615 1.00 98.44 90 LEU A C 1
ATOM 713 O O . LEU A 1 90 ? 6.983 -8.230 -6.661 1.00 98.44 90 LEU A O 1
ATOM 717 N N . ARG A 1 91 ? 8.522 -9.552 -7.616 1.00 98.44 91 ARG A N 1
ATOM 718 C CA . ARG A 1 91 ? 8.652 -10.463 -6.469 1.00 98.44 91 ARG A CA 1
ATOM 719 C C . ARG A 1 91 ? 9.075 -9.714 -5.208 1.00 98.44 91 ARG A C 1
ATOM 721 O O . ARG A 1 91 ? 8.470 -9.913 -4.154 1.00 98.44 91 ARG A O 1
ATOM 728 N N . TRP A 1 92 ? 10.086 -8.858 -5.312 1.00 98.44 92 TRP A N 1
ATOM 729 C CA . TRP A 1 92 ? 10.551 -8.027 -4.210 1.00 98.44 92 TRP A CA 1
ATOM 730 C C . TRP A 1 92 ? 9.453 -7.069 -3.744 1.00 98.44 92 TRP A C 1
ATOM 732 O O . TRP A 1 92 ? 9.206 -6.974 -2.545 1.00 98.44 92 TRP A O 1
ATOM 742 N N . VAL A 1 93 ? 8.745 -6.420 -4.678 1.00 98.19 93 VAL A N 1
ATOM 743 C CA . VAL A 1 93 ? 7.637 -5.501 -4.357 1.00 98.19 93 VAL A CA 1
ATOM 744 C C . VAL A 1 93 ? 6.526 -6.207 -3.577 1.00 98.19 93 VAL A C 1
ATOM 746 O O . VAL A 1 93 ? 6.077 -5.704 -2.550 1.00 98.19 93 VAL A O 1
ATOM 749 N N . VAL A 1 94 ? 6.106 -7.392 -4.026 1.00 98.19 94 VAL A N 1
ATOM 750 C CA . VAL A 1 94 ? 5.078 -8.197 -3.348 1.00 98.19 94 VAL A CA 1
ATOM 751 C C . VAL A 1 94 ? 5.527 -8.583 -1.940 1.00 98.19 94 VAL A C 1
ATOM 753 O O . VAL A 1 94 ? 4.750 -8.461 -0.995 1.00 98.19 94 VAL A O 1
ATOM 756 N N . LEU A 1 95 ? 6.779 -9.025 -1.782 1.00 98.38 95 LEU A N 1
ATOM 757 C CA . LEU A 1 95 ? 7.323 -9.376 -0.471 1.00 98.38 95 LEU A CA 1
ATOM 758 C C . LEU A 1 95 ? 7.352 -8.164 0.466 1.00 98.38 95 LEU A C 1
ATOM 760 O O . LEU A 1 95 ? 6.928 -8.268 1.615 1.00 98.38 95 LEU A O 1
ATOM 764 N N . HIS A 1 96 ? 7.782 -7.010 -0.040 1.00 97.88 96 HIS A N 1
ATOM 765 C CA . HIS A 1 96 ? 7.807 -5.773 0.727 1.00 97.88 96 HIS A CA 1
ATOM 766 C C . HIS A 1 96 ? 6.401 -5.342 1.176 1.00 97.88 96 HIS A C 1
ATOM 768 O O . HIS A 1 96 ? 6.208 -5.004 2.341 1.00 97.88 96 HIS A O 1
ATOM 774 N N . LEU A 1 97 ? 5.393 -5.438 0.301 1.00 97.88 97 LEU A N 1
ATOM 775 C CA . LEU A 1 97 ? 4.004 -5.149 0.675 1.00 97.88 97 LEU A CA 1
ATOM 776 C C . LEU A 1 97 ? 3.465 -6.123 1.733 1.00 97.88 97 LEU A C 1
ATOM 778 O O . LEU A 1 97 ? 2.741 -5.698 2.629 1.00 97.88 97 LEU A O 1
ATOM 782 N N . ILE A 1 98 ? 3.833 -7.408 1.686 1.00 98.00 98 ILE A N 1
ATOM 783 C CA . ILE A 1 98 ? 3.468 -8.372 2.740 1.00 98.00 98 ILE A CA 1
ATOM 784 C C . ILE A 1 98 ? 4.065 -7.954 4.090 1.00 98.00 98 ILE A C 1
ATOM 786 O O . ILE A 1 98 ? 3.370 -8.018 5.107 1.00 98.00 98 ILE A O 1
ATOM 790 N N . GLU A 1 99 ? 5.329 -7.526 4.114 1.00 98.31 99 GLU A N 1
ATOM 791 C CA . GLU A 1 99 ? 5.991 -7.047 5.332 1.00 98.31 99 GLU A CA 1
ATOM 792 C C . GLU A 1 99 ? 5.322 -5.785 5.888 1.00 98.31 99 GLU A C 1
ATOM 794 O O . GLU A 1 99 ? 5.018 -5.740 7.083 1.00 98.31 99 GLU A O 1
ATOM 799 N N . GLU A 1 100 ? 5.039 -4.795 5.036 1.00 97.06 100 GLU A N 1
ATOM 800 C CA . GLU A 1 100 ? 4.357 -3.561 5.443 1.00 97.06 100 GLU A CA 1
ATOM 801 C C . GLU A 1 100 ? 2.957 -3.840 5.989 1.00 97.06 100 GLU A C 1
ATOM 803 O O . GLU A 1 100 ? 2.628 -3.440 7.109 1.00 97.06 100 GLU A O 1
ATOM 808 N N . ILE A 1 101 ? 2.145 -4.604 5.254 1.00 96.50 101 ILE A N 1
ATOM 809 C CA . ILE A 1 101 ? 0.787 -4.948 5.687 1.00 96.50 101 ILE A CA 1
ATOM 810 C C . ILE A 1 101 ? 0.831 -5.702 7.019 1.00 96.50 101 ILE A C 1
ATOM 812 O O . ILE A 1 101 ? 0.069 -5.383 7.929 1.00 96.50 101 ILE A O 1
ATOM 816 N N . SER A 1 102 ? 1.752 -6.655 7.179 1.00 97.44 102 SER A N 1
ATOM 817 C CA . SER A 1 102 ? 1.886 -7.422 8.424 1.00 97.44 102 SER A CA 1
ATOM 818 C C . SER A 1 102 ? 2.297 -6.540 9.604 1.00 97.44 102 SER A C 1
ATOM 820 O O . SER A 1 102 ? 1.721 -6.656 10.689 1.00 97.44 102 SER A O 1
ATOM 822 N N . ARG A 1 103 ? 3.256 -5.626 9.402 1.00 97.06 103 ARG A N 1
ATOM 823 C CA . ARG A 1 103 ? 3.697 -4.670 10.428 1.00 97.06 103 ARG A CA 1
ATOM 824 C C . ARG A 1 103 ? 2.542 -3.781 10.880 1.00 97.06 103 ARG A C 1
ATOM 826 O O . ARG A 1 103 ? 2.292 -3.646 12.078 1.00 97.06 103 ARG A O 1
ATOM 833 N N . HIS A 1 104 ? 1.819 -3.196 9.931 1.00 96.81 104 HIS A N 1
ATOM 834 C CA . HIS A 1 104 ? 0.726 -2.276 10.232 1.00 96.81 104 HIS A CA 1
ATOM 835 C C . HIS A 1 104 ? -0.538 -2.980 10.730 1.00 96.81 104 HIS A C 1
ATOM 837 O O . HIS A 1 104 ? -1.283 -2.381 11.504 1.00 96.81 104 HIS A O 1
ATOM 843 N N . ASN A 1 105 ? -0.744 -4.257 10.399 1.00 95.50 105 ASN A N 1
ATOM 844 C CA . ASN A 1 105 ? -1.780 -5.074 11.025 1.00 95.50 105 ASN A CA 1
ATOM 845 C C . ASN A 1 105 ? -1.521 -5.260 12.531 1.00 95.50 105 ASN A C 1
ATOM 847 O O . ASN A 1 105 ? -2.444 -5.144 13.331 1.00 95.50 105 ASN A O 1
ATOM 851 N N . GLY A 1 106 ? -0.260 -5.445 12.938 1.00 95.12 106 GLY A N 1
ATOM 852 C CA . GLY A 1 106 ? 0.108 -5.456 14.359 1.00 95.12 106 GLY A CA 1
ATOM 853 C C . GLY A 1 106 ? -0.173 -4.120 15.058 1.00 95.12 106 GLY A C 1
ATOM 854 O O . GLY A 1 106 ? -0.686 -4.093 16.173 1.00 95.12 106 GLY A O 1
ATOM 855 N N . HIS A 1 107 ? 0.098 -2.993 14.391 1.00 95.69 107 HIS A N 1
ATOM 856 C CA . HIS A 1 107 ? -0.258 -1.674 14.925 1.00 95.69 107 HIS A CA 1
ATOM 857 C C . HIS A 1 107 ? -1.775 -1.476 15.046 1.00 95.69 107 HIS A C 1
ATOM 859 O O . HIS A 1 107 ? -2.234 -0.900 16.031 1.00 95.69 107 HIS A O 1
ATOM 865 N N . LEU A 1 108 ? -2.551 -1.942 14.062 1.00 94.19 108 LEU A N 1
ATOM 866 C CA . LEU A 1 108 ? -4.012 -1.891 14.103 1.00 94.19 108 LEU A CA 1
ATOM 867 C C . LEU A 1 108 ? -4.563 -2.675 15.292 1.00 94.19 108 LEU A C 1
ATOM 869 O O . LEU A 1 108 ? -5.443 -2.159 15.979 1.00 94.19 108 LEU A O 1
ATOM 873 N N . ASP A 1 109 ? -4.024 -3.867 15.557 1.00 94.12 109 ASP A N 1
ATOM 874 C CA . ASP A 1 109 ? -4.438 -4.670 16.705 1.00 94.12 109 ASP A CA 1
ATOM 875 C C . ASP A 1 109 ? -4.162 -3.928 18.016 1.00 94.12 109 ASP A C 1
ATOM 877 O O . ASP A 1 109 ? -5.096 -3.665 18.763 1.00 94.12 109 ASP A O 1
ATOM 881 N N . ILE A 1 110 ? -2.941 -3.419 18.227 1.00 93.75 110 ILE A N 1
ATOM 882 C CA . ILE A 1 110 ? -2.601 -2.621 19.423 1.00 93.75 110 ILE A CA 1
ATOM 883 C C . ILE A 1 110 ? -3.555 -1.428 19.602 1.00 93.75 110 ILE A C 1
ATOM 885 O O . ILE A 1 110 ? -4.015 -1.150 20.709 1.00 93.75 110 ILE A O 1
ATOM 889 N N . VAL A 1 111 ? -3.866 -0.693 18.529 1.00 92.69 111 VAL A N 1
ATOM 890 C CA . VAL A 1 111 ? -4.783 0.454 18.619 1.00 92.69 111 VAL A CA 1
ATOM 891 C C . VAL A 1 111 ? -6.204 0.003 18.965 1.00 92.69 111 VAL A C 1
ATOM 893 O O . VAL A 1 111 ? -6.859 0.669 19.766 1.00 92.69 111 VAL A O 1
ATOM 896 N N . ARG A 1 112 ? -6.682 -1.112 18.403 1.00 92.62 112 ARG A N 1
ATOM 897 C CA . ARG A 1 112 ? -7.980 -1.706 18.750 1.00 92.62 112 ARG A CA 1
ATOM 898 C C . ARG A 1 112 ? -8.014 -2.114 20.228 1.00 92.62 112 ARG A C 1
ATOM 900 O O . ARG A 1 112 ? -8.928 -1.685 20.928 1.00 92.62 112 ARG A O 1
ATOM 907 N N . GLU A 1 113 ? -7.000 -2.841 20.706 1.00 93.75 113 GLU A N 1
ATOM 908 C CA . GLU A 1 113 ? -6.869 -3.269 22.108 1.00 93.75 113 GLU A CA 1
ATOM 909 C C . GLU A 1 113 ? -6.927 -2.081 23.079 1.00 93.75 113 GLU A C 1
ATOM 911 O O . GLU A 1 113 ? -7.572 -2.148 24.124 1.00 93.75 113 GLU A O 1
ATOM 916 N N . LEU A 1 114 ? -6.282 -0.960 22.735 1.00 92.94 114 LEU A N 1
ATOM 917 C CA . LEU A 1 114 ? -6.304 0.259 23.551 1.00 92.94 114 LEU A CA 1
ATOM 918 C C . LEU A 1 114 ? -7.683 0.933 23.601 1.00 92.94 114 LEU A C 1
ATOM 920 O O . LEU A 1 114 ? -7.967 1.666 24.549 1.00 92.94 114 LEU A O 1
ATOM 924 N N . VAL A 1 115 ? -8.523 0.722 22.586 1.00 90.69 115 VAL A N 1
ATOM 925 C CA . VAL A 1 115 ? -9.866 1.311 22.498 1.00 90.69 115 VAL A CA 1
ATOM 926 C C . VAL A 1 115 ? -10.905 0.451 23.216 1.00 90.69 115 VAL A C 1
ATOM 928 O O . VAL A 1 115 ? -11.766 1.006 23.900 1.00 90.69 115 VAL A O 1
ATOM 931 N N . ASP A 1 116 ? -10.851 -0.875 23.070 1.00 91.88 116 ASP A N 1
ATOM 932 C CA . ASP A 1 116 ? -11.878 -1.789 23.594 1.00 91.88 116 ASP A CA 1
ATOM 933 C C . ASP A 1 116 ? -11.452 -2.600 24.835 1.00 91.88 116 ASP A C 1
ATOM 935 O O . ASP A 1 116 ? -12.306 -3.183 25.508 1.00 91.88 116 ASP A O 1
ATOM 939 N N . GLY A 1 117 ? -10.161 -2.604 25.178 1.00 90.56 117 GLY A N 1
ATOM 940 C CA . GLY A 1 117 ? -9.598 -3.313 26.326 1.00 90.56 117 GLY A CA 1
ATOM 941 C C . GLY A 1 117 ? -9.477 -4.833 26.157 1.00 90.56 117 GLY A C 1
ATOM 942 O O . GLY A 1 117 ? -9.146 -5.512 27.131 1.00 90.56 117 GLY A O 1
ATOM 943 N N . GLN A 1 118 ? -9.754 -5.388 24.973 1.00 91.00 118 GLN A N 1
ATOM 944 C CA . GLN A 1 118 ? -9.649 -6.823 24.691 1.00 91.00 118 GLN A CA 1
ATOM 945 C C . GLN A 1 118 ? -8.324 -7.134 24.003 1.00 91.00 118 GLN A C 1
ATOM 947 O O . GLN A 1 118 ? -8.090 -6.633 22.911 1.00 91.00 118 GLN A O 1
ATOM 952 N N . THR A 1 119 ? -7.492 -7.992 24.595 1.00 87.81 119 THR A N 1
ATOM 953 C CA . THR A 1 119 ? -6.198 -8.399 24.021 1.00 87.81 119 THR A CA 1
ATOM 954 C C . THR A 1 119 ? -6.312 -9.606 23.094 1.00 87.81 119 THR A C 1
ATOM 956 O O . THR A 1 119 ? -6.989 -10.573 23.451 1.00 87.81 119 THR A O 1
ATOM 959 N N . GLY A 1 120 ? -5.548 -9.605 22.004 1.00 73.25 120 GLY A N 1
ATOM 960 C CA . GLY A 1 120 ? -5.405 -10.722 21.074 1.00 73.25 120 GLY A CA 1
ATOM 961 C C . GLY A 1 120 ? -6.580 -10.919 20.112 1.00 73.25 120 GLY A C 1
ATOM 962 O O . GLY A 1 120 ? -7.499 -10.103 20.037 1.00 73.25 120 GLY A O 1
ATOM 963 N N . VAL A 1 121 ? -6.510 -12.038 19.379 1.00 58.53 121 VAL A N 1
ATOM 964 C CA . VAL A 1 121 ? -7.557 -12.566 18.483 1.00 58.53 121 VAL A CA 1
ATOM 965 C C . VAL A 1 121 ? -8.345 -13.664 19.185 1.00 58.53 121 VAL A C 1
ATOM 967 O O . VAL A 1 121 ? -7.691 -14.526 19.820 1.00 58.53 121 VAL A O 1
#

Organism: Streptomyces collinus (strain DSM 40733 / Tue 365) (NCBI:txid1214242)

Radius of gyration: 15.25 Å; chains: 1; bounding box: 36×30×42 Å

Foldseek 3Di:
DALQLLLQQLLQLLCCLPVCWAVVHDRDDVCNVADPVRNRSSSVVRVVPDPVVSVVSSVVSVVVSVVSVVVDDQQRWTPHADPVRDTDGNVVSVVVSVVSVVVSVVVSQVNVCVVPVDHDD

InterPro domains:
  IPR007061 Mycothiol-S-transferase [PF04978] (2-117)
  IPR034660 DinB/YfiT-like putative metalloenzymes [G3DSA:1.20.120.450] (1-120)
  IPR034660 DinB/YfiT-like putative metalloenzymes [SSF109854] (1-116)

Sequence (121 aa):
MTICGLISHLRWVEHHWVQVMFLGEEPEGPLATATDDDPDPEMRTAVDVPLPRLLAEYEEQSARYRRLVADSDLDSTAKRPIGDGRHVDLRWVVLHLIEEISRHNGHLDIVRELVDGQTGV